Protein AF-A0A6N6S9I0-F1 (afdb_monomer_lite)

Sequence (143 aa):
MNYDKKAWISILQRLELEDFPELFRESRFNSQHGFEDEFTPNWTDHEAYQIDLMLGEGLLAQSETKGDEPWLGEQPDPIVKQTFVRPSLAGHNFLIEQTLKAKLLRPLRKIGSGLAMTSGQILVSVVTALLTTLAAQWMGIGQ

Secondary structure (DSSP, 8-state):
----HHHHHHHHHHHHH-SSPEEEEEEEEETTTTEEEEE-TTS-HHHHHHHHHHHHTTSEEEEE--SS---SSSPPPPSSEEEEEEE-HHHHHHHHHHHHHHHHHHHHHHHHHHTTSSSTTHHHHHHHHHHHHHHHHHTT---

Radius of gyration: 31.12 Å; chains: 1; bounding box: 60×32×105 Å

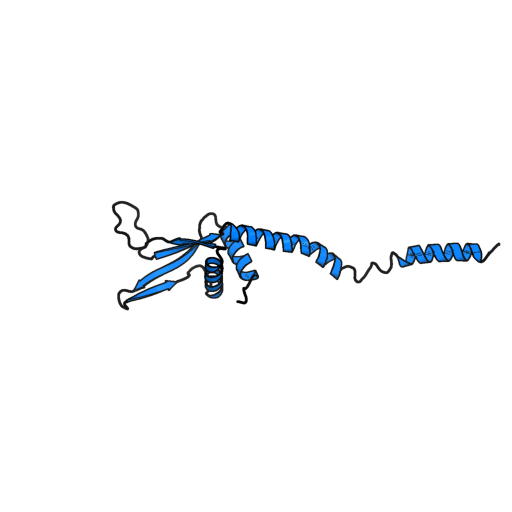Foldseek 3Di:
DDAPVVLLLVVQVVQVVDPDFAWAKKWAQDPVVRDIDIDGPVDDPVSSVNVVVCVVVVQKDKDKDPADDPDPDDDDDHNIIIITIHGDPNVVVSNVVVVVCCVVVVVVVVCVPPPPPDPVPPVVVVVVVVVVVVVCVVVDPPD

pLDDT: mean 73.91, std 19.15, range [39.06, 96.31]

Structure (mmCIF, N/CA/C/O backbone):
data_AF-A0A6N6S9I0-F1
#
_entry.id   AF-A0A6N6S9I0-F1
#
loop_
_atom_site.group_PDB
_atom_site.id
_atom_site.type_symbol
_atom_site.label_atom_id
_atom_site.label_alt_id
_atom_site.label_comp_id
_atom_site.label_asym_id
_atom_site.label_entity_id
_atom_site.label_seq_id
_atom_site.pdbx_PDB_ins_code
_atom_site.Cartn_x
_atom_site.Cartn_y
_atom_site.Cartn_z
_atom_site.occupancy
_atom_site.B_iso_or_equiv
_atom_site.auth_seq_id
_atom_site.auth_comp_id
_atom_site.auth_asym_id
_atom_site.auth_atom_id
_atom_site.pdbx_PDB_model_num
ATOM 1 N N . MET A 1 1 ? -6.157 -16.861 5.150 1.00 55.72 1 MET A N 1
ATOM 2 C CA . MET A 1 1 ? -4.906 -16.094 5.327 1.00 55.72 1 MET A CA 1
ATOM 3 C C . MET A 1 1 ? -4.919 -15.419 6.687 1.00 55.72 1 MET A C 1
ATOM 5 O O . MET A 1 1 ? -5.979 -14.966 7.101 1.00 55.72 1 MET A O 1
ATOM 9 N N . ASN A 1 2 ? -3.794 -15.407 7.407 1.00 66.69 2 ASN A N 1
ATOM 10 C CA . ASN A 1 2 ? -3.676 -14.665 8.663 1.00 66.69 2 ASN A CA 1
ATOM 11 C C . ASN A 1 2 ? -3.071 -13.295 8.338 1.00 66.69 2 ASN A C 1
ATOM 13 O O . ASN A 1 2 ? -1.881 -13.202 8.053 1.00 66.69 2 ASN A O 1
ATOM 17 N N . TYR A 1 3 ? -3.916 -12.270 8.275 1.00 78.31 3 TYR A N 1
ATOM 18 C CA . TYR A 1 3 ? -3.508 -10.914 7.918 1.00 78.31 3 TYR A CA 1
ATOM 19 C C . TYR A 1 3 ? -2.958 -10.193 9.148 1.00 78.31 3 TYR A C 1
ATOM 21 O O . TYR A 1 3 ? -3.630 -10.151 10.188 1.00 78.31 3 TYR A O 1
ATOM 29 N N . ASP A 1 4 ? -1.778 -9.580 9.034 1.00 89.94 4 ASP A N 1
ATOM 30 C CA . ASP A 1 4 ? -1.278 -8.712 10.097 1.00 89.94 4 ASP A CA 1
ATOM 31 C C . ASP A 1 4 ? -1.961 -7.344 10.012 1.00 89.94 4 ASP A C 1
ATOM 33 O O . ASP A 1 4 ? -1.488 -6.390 9.395 1.00 89.94 4 ASP A O 1
ATOM 37 N N . LYS A 1 5 ? -3.110 -7.247 10.684 1.00 89.50 5 LYS A N 1
ATOM 38 C CA . LYS A 1 5 ? -3.898 -6.012 10.742 1.00 89.50 5 LYS A CA 1
ATOM 39 C C . LYS A 1 5 ? -3.113 -4.833 11.314 1.00 89.50 5 LYS A C 1
ATOM 41 O O . LYS A 1 5 ? -3.444 -3.697 10.990 1.00 89.50 5 LYS A O 1
ATOM 46 N N . LYS A 1 6 ? -2.121 -5.063 12.184 1.00 91.25 6 LYS A N 1
ATOM 47 C CA . LYS A 1 6 ? -1.316 -3.963 12.733 1.00 91.25 6 LYS A CA 1
ATOM 48 C C . LYS A 1 6 ? -0.392 -3.403 11.662 1.00 91.25 6 LYS A C 1
ATOM 50 O O . LYS A 1 6 ? -0.322 -2.184 11.533 1.00 91.25 6 LYS A O 1
ATOM 55 N N . ALA A 1 7 ? 0.245 -4.279 10.886 1.00 93.44 7 ALA A N 1
ATOM 56 C CA . ALA A 1 7 ? 1.066 -3.874 9.753 1.00 93.44 7 ALA A CA 1
ATOM 57 C C . ALA A 1 7 ? 0.236 -3.087 8.727 1.00 93.44 7 ALA A C 1
ATOM 59 O O . ALA A 1 7 ? 0.635 -1.996 8.336 1.00 93.44 7 ALA A O 1
ATOM 60 N N . TRP A 1 8 ? -0.970 -3.557 8.390 1.00 94.31 8 TRP A N 1
ATOM 61 C CA . TRP A 1 8 ? -1.853 -2.861 7.441 1.00 94.31 8 TRP A CA 1
ATOM 62 C C . TRP A 1 8 ? -2.235 -1.457 7.903 1.00 94.31 8 TRP A C 1
ATOM 64 O O . TRP A 1 8 ? -2.191 -0.512 7.122 1.00 94.31 8 TRP A O 1
ATOM 74 N N . ILE A 1 9 ? -2.589 -1.304 9.182 1.00 93.31 9 ILE A N 1
ATOM 75 C CA . ILE A 1 9 ? -2.892 0.013 9.755 1.00 93.31 9 ILE A CA 1
ATOM 76 C C . ILE A 1 9 ? -1.655 0.914 9.686 1.00 93.31 9 ILE A C 1
ATOM 78 O O . ILE A 1 9 ? -1.782 2.065 9.288 1.00 93.31 9 ILE A O 1
ATOM 82 N N . SER A 1 10 ? -0.476 0.398 10.045 1.00 93.62 10 SER A N 1
ATOM 83 C CA . SER A 1 10 ? 0.775 1.165 10.018 1.00 93.62 10 SER A CA 1
ATOM 84 C C . SER A 1 10 ? 1.132 1.643 8.608 1.00 93.62 10 SER A C 1
ATOM 86 O O . SER A 1 10 ? 1.496 2.801 8.432 1.00 93.62 10 SER A O 1
ATOM 88 N N . ILE A 1 11 ? 0.987 0.774 7.604 1.00 94.50 11 ILE A N 1
ATOM 89 C CA . ILE A 1 11 ? 1.249 1.092 6.194 1.00 94.50 11 ILE A CA 1
ATOM 90 C C . ILE A 1 11 ? 0.253 2.141 5.689 1.00 94.50 11 ILE A C 1
ATOM 92 O O . ILE A 1 11 ? 0.668 3.142 5.117 1.00 94.50 11 ILE A O 1
ATOM 96 N N . LEU A 1 12 ? -1.050 1.970 5.945 1.00 93.88 12 LEU A N 1
ATOM 97 C CA . LEU A 1 12 ? -2.062 2.957 5.540 1.00 93.88 12 LEU A CA 1
ATOM 98 C C . LEU A 1 12 ? -1.841 4.316 6.205 1.00 93.88 12 LEU A C 1
ATOM 100 O O . LEU A 1 12 ? -2.011 5.338 5.556 1.00 93.88 12 LEU A O 1
ATOM 104 N N . GLN A 1 13 ? -1.444 4.335 7.480 1.00 91.81 13 GLN A N 1
ATOM 105 C CA . GLN A 1 13 ? -1.121 5.577 8.184 1.00 91.81 13 GLN A CA 1
ATOM 106 C C . GLN A 1 13 ? 0.102 6.264 7.592 1.00 91.81 13 GLN A C 1
ATOM 108 O O . GLN A 1 13 ? 0.072 7.475 7.424 1.00 91.81 13 GLN A O 1
ATOM 113 N N . ARG A 1 14 ? 1.157 5.507 7.264 1.00 92.62 14 ARG A N 1
ATOM 114 C CA . ARG A 1 14 ? 2.335 6.043 6.572 1.00 92.62 14 ARG A CA 1
ATOM 115 C C . ARG A 1 14 ? 1.933 6.671 5.239 1.00 92.62 14 ARG A C 1
ATOM 117 O O . ARG A 1 14 ? 2.240 7.830 5.010 1.00 92.62 14 ARG A O 1
ATOM 124 N N . LEU A 1 15 ? 1.168 5.947 4.425 1.00 91.56 15 LEU A N 1
ATOM 125 C CA . LEU A 1 15 ? 0.724 6.422 3.115 1.00 91.56 15 LEU A CA 1
ATOM 126 C C . LEU A 1 15 ? -0.257 7.608 3.178 1.00 91.56 15 LEU A C 1
ATOM 128 O O . LEU A 1 15 ? -0.361 8.343 2.206 1.00 91.56 15 LEU A O 1
ATOM 132 N N . GLU A 1 16 ? -0.993 7.803 4.280 1.00 88.31 16 GLU A N 1
ATOM 133 C CA . GLU A 1 16 ? -1.840 8.994 4.481 1.00 88.31 16 GLU A CA 1
ATOM 134 C C . GLU A 1 16 ? -1.053 10.250 4.878 1.00 88.31 16 GLU A C 1
ATOM 136 O O . GLU A 1 16 ? -1.583 11.353 4.756 1.00 88.31 16 GLU A O 1
ATOM 141 N N . LEU A 1 17 ? 0.172 10.101 5.393 1.00 87.88 17 LEU A N 1
ATOM 142 C CA . LEU A 1 17 ? 1.024 11.238 5.754 1.00 87.88 17 LEU A CA 1
ATOM 143 C C . LEU A 1 17 ? 1.727 11.849 4.539 1.00 87.88 17 LEU A C 1
ATOM 145 O O . LEU A 1 17 ? 2.176 12.990 4.621 1.00 87.88 17 LEU A O 1
ATOM 149 N N . GLU A 1 18 ? 1.821 11.099 3.445 1.00 83.94 18 GLU A N 1
ATOM 150 C CA . GLU A 1 18 ? 2.462 11.529 2.210 1.00 83.94 18 GLU A CA 1
ATOM 151 C C . GLU A 1 18 ? 1.452 12.219 1.282 1.00 83.94 18 GLU A C 1
ATOM 153 O O . GLU A 1 18 ? 0.371 11.699 1.004 1.00 83.94 18 GLU A O 1
ATOM 158 N N . ASP A 1 19 ? 1.825 13.385 0.748 1.00 75.06 19 ASP A N 1
ATOM 159 C CA . ASP A 1 19 ? 0.998 14.130 -0.216 1.00 75.06 19 ASP A CA 1
ATOM 160 C C . ASP A 1 19 ? 0.962 13.458 -1.606 1.00 75.06 19 ASP A C 1
ATOM 162 O O . ASP A 1 19 ? 0.097 13.758 -2.437 1.00 75.06 19 ASP A O 1
ATOM 166 N N . PHE A 1 20 ? 1.900 12.542 -1.871 1.00 78.62 20 PHE A N 1
ATOM 167 C CA . PHE A 1 20 ? 2.099 11.886 -3.163 1.00 78.62 20 PHE A CA 1
ATOM 168 C C . PHE A 1 20 ? 2.145 10.355 -3.026 1.00 78.62 20 PHE A C 1
ATOM 170 O O . PHE A 1 20 ? 2.518 9.845 -1.971 1.00 78.62 20 PHE A O 1
ATOM 177 N N . PRO A 1 21 ? 1.793 9.5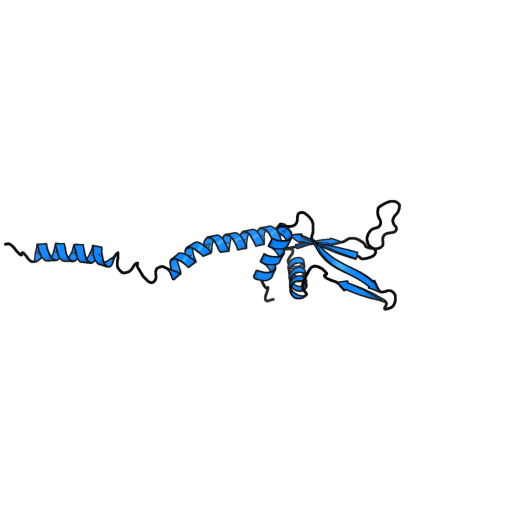98 -4.089 1.00 85.44 21 PRO A N 1
ATOM 178 C CA . PRO A 1 21 ? 1.932 8.143 -4.103 1.00 85.44 21 PRO A CA 1
ATOM 179 C C . PRO A 1 21 ? 3.365 7.706 -3.781 1.00 85.44 21 PRO A C 1
ATOM 181 O O . PRO A 1 21 ? 4.322 8.238 -4.344 1.00 85.44 21 PRO A O 1
ATOM 184 N N . GLU A 1 22 ? 3.512 6.713 -2.908 1.00 91.00 22 GLU A N 1
ATOM 185 C CA . GLU A 1 22 ? 4.823 6.264 -2.449 1.00 91.00 22 GLU A CA 1
ATOM 186 C C . GLU A 1 22 ? 5.374 5.170 -3.366 1.00 91.00 22 GLU A C 1
ATOM 188 O O . GLU A 1 22 ? 4.646 4.272 -3.795 1.00 91.00 22 GLU A O 1
ATOM 193 N N . LEU A 1 23 ? 6.675 5.230 -3.660 1.00 90.19 23 LEU A N 1
ATOM 194 C CA . LEU A 1 23 ? 7.358 4.205 -4.442 1.00 90.19 23 LEU A CA 1
ATOM 195 C C . LEU A 1 23 ? 7.311 2.863 -3.701 1.00 90.19 23 LEU A C 1
ATOM 197 O O . LEU A 1 23 ? 7.822 2.729 -2.588 1.00 90.19 23 LEU A O 1
ATOM 201 N N . PHE A 1 24 ? 6.712 1.866 -4.343 1.00 92.25 24 PHE A N 1
ATOM 202 C CA . PHE A 1 24 ? 6.604 0.502 -3.847 1.00 92.25 24 PHE A CA 1
ATOM 203 C C . PHE A 1 24 ? 7.660 -0.406 -4.465 1.00 92.25 24 PHE A C 1
ATOM 205 O O . PHE A 1 24 ? 8.416 -1.035 -3.728 1.00 92.25 24 PHE A O 1
ATOM 212 N N . ARG A 1 25 ? 7.718 -0.462 -5.800 1.00 91.44 25 ARG A N 1
ATOM 213 C CA . ARG A 1 25 ? 8.559 -1.416 -6.525 1.00 91.44 25 ARG A CA 1
ATOM 214 C C . ARG A 1 25 ? 9.314 -0.749 -7.660 1.00 91.44 25 ARG A C 1
ATOM 216 O O . ARG A 1 25 ? 8.743 0.055 -8.388 1.00 91.44 25 ARG A O 1
ATOM 223 N N . GLU A 1 26 ? 10.563 -1.139 -7.841 1.00 90.00 26 GLU A N 1
ATOM 224 C CA . GLU A 1 26 ? 11.345 -0.848 -9.037 1.00 90.00 26 GLU A CA 1
ATOM 225 C C . GLU A 1 26 ? 11.658 -2.161 -9.746 1.00 90.00 26 GLU A C 1
ATOM 227 O O . GLU A 1 26 ? 12.149 -3.092 -9.111 1.00 90.00 26 GLU A O 1
ATOM 232 N N . SER A 1 27 ? 11.377 -2.237 -11.046 1.00 86.44 27 SER A N 1
ATOM 233 C CA . SER A 1 27 ? 11.813 -3.336 -11.903 1.00 86.44 27 SER A CA 1
ATOM 234 C C . SER A 1 27 ? 12.860 -2.836 -12.893 1.00 86.44 27 SER A C 1
ATOM 236 O O . SER A 1 27 ? 12.682 -1.814 -13.570 1.00 86.44 27 SER A O 1
ATOM 238 N N . ARG A 1 28 ? 13.976 -3.564 -12.966 1.00 82.50 28 ARG A N 1
ATOM 239 C CA . ARG A 1 28 ? 15.046 -3.345 -13.935 1.00 82.50 28 ARG A CA 1
ATOM 240 C C . ARG A 1 28 ? 15.231 -4.593 -14.779 1.00 82.50 28 ARG A C 1
ATOM 242 O O . ARG A 1 28 ? 15.567 -5.652 -14.260 1.00 82.50 28 ARG A O 1
ATOM 249 N N . PHE A 1 29 ? 15.140 -4.443 -16.095 1.00 78.44 29 PHE A N 1
ATOM 250 C CA . PHE A 1 29 ? 15.501 -5.529 -16.994 1.00 78.44 29 PHE A CA 1
ATOM 251 C C . PHE A 1 29 ? 17.020 -5.758 -16.999 1.00 78.44 29 PHE A C 1
ATOM 253 O O . PHE A 1 29 ? 17.800 -4.865 -17.344 1.00 78.44 29 PHE A O 1
ATOM 260 N N . ASN A 1 30 ? 17.446 -6.968 -16.637 1.00 75.56 30 ASN A N 1
ATOM 261 C CA . ASN A 1 30 ? 18.839 -7.385 -16.677 1.00 75.56 30 ASN A CA 1
ATOM 262 C C . ASN A 1 30 ? 19.128 -8.117 -17.993 1.00 75.56 30 ASN A C 1
ATOM 264 O O . ASN A 1 30 ? 18.907 -9.322 -18.139 1.00 75.56 30 ASN A O 1
ATOM 268 N N . SER A 1 31 ? 19.654 -7.379 -18.970 1.00 69.44 31 SER A N 1
ATOM 269 C CA . SER A 1 31 ? 19.906 -7.892 -20.321 1.00 69.44 31 SER A CA 1
ATOM 270 C C . SER A 1 31 ? 20.957 -9.003 -20.388 1.00 69.44 31 SER A C 1
ATOM 272 O O . SER A 1 31 ? 20.928 -9.800 -21.324 1.00 69.44 31 SER A O 1
ATOM 274 N N . GLN A 1 32 ? 21.863 -9.096 -19.407 1.00 74.31 32 GLN A N 1
ATOM 275 C CA . GLN A 1 32 ? 22.884 -10.150 -19.375 1.00 74.31 32 GLN A CA 1
ATOM 276 C C . GLN A 1 32 ? 22.302 -11.517 -19.014 1.00 74.31 32 GLN A C 1
ATOM 278 O O . GLN A 1 32 ? 22.842 -12.541 -19.435 1.00 74.31 32 GLN A O 1
ATOM 283 N N . HIS A 1 33 ? 21.209 -11.541 -18.250 1.00 69.81 33 HIS A N 1
ATOM 284 C CA . HIS A 1 33 ? 20.623 -12.777 -17.740 1.00 69.81 33 HIS A CA 1
ATOM 285 C C . HIS A 1 33 ? 19.184 -13.035 -18.207 1.00 69.81 33 HIS A C 1
ATOM 287 O O . HIS A 1 33 ? 18.671 -14.132 -17.997 1.00 69.81 33 HIS A O 1
ATOM 293 N N . GLY A 1 34 ? 18.551 -12.070 -18.881 1.00 75.50 34 GLY A N 1
ATOM 294 C CA . GLY A 1 34 ? 17.232 -12.231 -19.494 1.00 75.50 34 GLY A CA 1
ATOM 295 C C . GLY A 1 34 ? 16.071 -12.279 -18.497 1.00 75.50 34 GLY A C 1
ATOM 296 O O . GLY A 1 34 ? 15.029 -12.840 -18.825 1.00 75.50 34 GLY A O 1
ATOM 297 N N . PHE A 1 35 ? 16.243 -11.719 -17.297 1.00 79.50 35 PHE A N 1
ATOM 298 C CA . PHE A 1 35 ? 15.195 -11.603 -16.281 1.00 79.50 35 PHE A CA 1
ATOM 299 C C . PHE A 1 35 ? 15.109 -10.175 -15.725 1.00 79.50 35 PHE A C 1
ATOM 301 O O . PHE A 1 35 ? 16.021 -9.369 -15.918 1.00 79.50 35 PHE A O 1
ATOM 308 N N . GLU A 1 36 ? 13.997 -9.857 -15.064 1.00 80.44 36 GLU A N 1
ATOM 309 C CA . GLU A 1 36 ? 13.804 -8.586 -14.362 1.00 80.44 36 GLU A CA 1
ATOM 310 C C . GLU A 1 36 ? 14.227 -8.714 -12.898 1.00 80.44 36 GLU A C 1
ATOM 312 O O . GLU A 1 36 ? 13.801 -9.629 -12.193 1.00 80.44 36 GLU A O 1
ATOM 317 N N . ASP A 1 37 ? 15.079 -7.793 -12.457 1.00 83.50 37 ASP A N 1
ATOM 318 C CA . ASP A 1 37 ? 15.403 -7.593 -11.053 1.00 83.50 37 ASP A CA 1
ATOM 319 C C . ASP A 1 37 ? 14.329 -6.688 -10.426 1.00 83.50 37 ASP A C 1
ATOM 321 O O . ASP A 1 37 ? 14.153 -5.548 -10.866 1.00 83.50 37 ASP A O 1
ATOM 325 N N . GLU A 1 38 ? 13.626 -7.178 -9.401 1.00 87.38 38 GLU A N 1
ATOM 326 C CA . GLU A 1 38 ? 12.616 -6.415 -8.657 1.00 87.38 38 GLU A CA 1
ATOM 327 C C . GLU A 1 38 ? 13.124 -6.013 -7.267 1.00 87.38 38 GLU A C 1
ATOM 329 O O . GLU A 1 38 ? 13.668 -6.830 -6.522 1.00 87.38 38 GLU A O 1
ATOM 334 N N . PHE A 1 39 ? 12.897 -4.753 -6.893 1.00 88.38 39 PHE A N 1
ATOM 335 C CA . PHE A 1 39 ? 13.318 -4.192 -5.610 1.00 88.38 39 PHE A CA 1
ATOM 336 C C . PHE A 1 39 ? 12.194 -3.395 -4.953 1.00 88.38 39 PHE A C 1
ATOM 338 O O . PHE A 1 39 ? 11.433 -2.711 -5.635 1.00 88.38 39 PHE A O 1
ATOM 345 N N . THR A 1 40 ? 12.141 -3.408 -3.619 1.00 91.38 40 THR A N 1
ATOM 346 C CA . THR A 1 40 ? 11.224 -2.583 -2.816 1.00 91.38 40 THR A CA 1
ATOM 347 C C . THR A 1 40 ? 12.019 -1.638 -1.908 1.00 91.38 40 THR A C 1
ATOM 349 O O . THR A 1 40 ? 12.164 -1.898 -0.716 1.00 91.38 40 THR A O 1
ATOM 352 N N . PRO A 1 41 ? 12.597 -0.548 -2.444 1.00 86.31 41 PRO A N 1
ATOM 353 C CA . PRO A 1 41 ? 13.665 0.198 -1.767 1.00 86.31 41 PRO A CA 1
ATOM 354 C C . PRO A 1 41 ? 13.238 0.861 -0.449 1.00 86.31 41 PRO A C 1
ATOM 356 O O . PRO A 1 41 ? 14.058 1.023 0.452 1.00 86.31 41 PRO A O 1
ATOM 359 N N . ASN A 1 42 ? 11.959 1.222 -0.321 1.00 91.19 42 ASN A N 1
ATOM 360 C CA . ASN A 1 42 ? 11.433 1.973 0.825 1.00 91.19 42 ASN A CA 1
ATOM 361 C C . ASN A 1 42 ? 10.691 1.098 1.846 1.00 91.19 42 ASN A C 1
ATOM 363 O O . ASN A 1 42 ? 10.132 1.621 2.819 1.00 91.19 42 ASN A O 1
ATOM 367 N N . TRP A 1 43 ? 10.666 -0.216 1.619 1.00 93.25 43 TRP A N 1
ATOM 368 C CA . TRP A 1 43 ? 9.835 -1.159 2.355 1.00 93.25 43 TRP A CA 1
ATOM 369 C C . TRP A 1 43 ? 10.651 -2.373 2.763 1.00 93.25 43 TRP A C 1
ATOM 371 O O . TRP A 1 43 ? 11.435 -2.911 1.986 1.00 93.25 43 TRP A O 1
ATOM 381 N N . THR A 1 44 ? 10.442 -2.831 3.990 1.00 94.44 44 THR A N 1
ATOM 382 C CA . THR A 1 44 ? 10.971 -4.128 4.415 1.00 94.44 44 THR A CA 1
ATOM 383 C C . THR A 1 44 ? 10.269 -5.262 3.665 1.00 94.44 44 THR A C 1
ATOM 385 O O . THR A 1 44 ? 9.109 -5.117 3.285 1.00 94.44 44 THR A O 1
ATOM 388 N N . ASP A 1 45 ? 10.910 -6.427 3.532 1.00 92.44 45 ASP A N 1
ATOM 389 C CA . ASP A 1 45 ? 10.302 -7.610 2.892 1.00 92.44 45 ASP A CA 1
ATOM 390 C C . ASP A 1 45 ? 8.932 -7.962 3.493 1.00 92.44 45 ASP A C 1
ATOM 392 O O . ASP A 1 45 ? 8.001 -8.372 2.799 1.00 92.44 45 ASP A O 1
ATOM 396 N N . HIS A 1 46 ? 8.793 -7.774 4.810 1.00 93.56 46 HIS A N 1
ATOM 397 C CA . HIS A 1 46 ? 7.530 -7.997 5.497 1.00 93.56 46 HIS A CA 1
ATOM 398 C C . HIS A 1 46 ? 6.458 -6.987 5.077 1.00 93.56 46 HIS A C 1
ATOM 400 O O . HIS A 1 46 ? 5.331 -7.387 4.797 1.00 93.56 46 HIS A O 1
ATOM 406 N N . GLU A 1 47 ? 6.786 -5.695 5.030 1.00 94.62 47 GLU A N 1
ATOM 407 C CA . GLU A 1 47 ? 5.850 -4.660 4.581 1.00 94.62 47 GLU A CA 1
ATOM 408 C C . GLU A 1 47 ? 5.494 -4.832 3.109 1.00 94.62 47 GLU A C 1
ATOM 410 O O . GLU A 1 47 ? 4.319 -4.738 2.770 1.00 94.62 47 GLU A O 1
ATOM 415 N N . ALA A 1 48 ? 6.471 -5.156 2.261 1.00 94.25 48 ALA A N 1
ATOM 416 C CA . ALA A 1 48 ? 6.254 -5.421 0.848 1.00 94.25 48 ALA A CA 1
ATOM 417 C C . ALA A 1 48 ? 5.252 -6.563 0.641 1.00 94.25 48 ALA A C 1
ATOM 419 O O . ALA A 1 48 ? 4.267 -6.404 -0.078 1.00 94.25 48 ALA A O 1
ATOM 420 N N . TYR A 1 49 ? 5.429 -7.667 1.373 1.00 93.88 49 TYR A N 1
ATOM 421 C CA . TYR A 1 49 ? 4.467 -8.764 1.374 1.00 93.88 49 TYR A CA 1
ATOM 422 C C . TYR A 1 49 ? 3.069 -8.311 1.827 1.00 93.88 49 TYR A C 1
ATOM 424 O O . TYR A 1 49 ? 2.072 -8.699 1.223 1.00 93.88 49 TYR A O 1
ATOM 432 N N . GLN A 1 50 ? 2.956 -7.479 2.870 1.00 95.56 50 GLN A N 1
ATOM 433 C CA . GLN A 1 50 ? 1.648 -6.966 3.301 1.00 95.56 50 GLN A CA 1
ATOM 434 C C . GLN A 1 50 ? 1.012 -6.032 2.263 1.00 95.56 50 GLN A C 1
ATOM 436 O O . GLN A 1 50 ? -0.200 -6.101 2.071 1.00 95.56 50 GLN A O 1
ATOM 441 N N . ILE A 1 51 ? 1.804 -5.198 1.586 1.00 94.88 51 ILE A N 1
ATOM 442 C CA . ILE A 1 51 ? 1.342 -4.318 0.506 1.00 94.88 51 ILE A CA 1
ATOM 443 C C . ILE A 1 51 ? 0.764 -5.146 -0.642 1.00 94.88 51 ILE A C 1
ATOM 445 O O . ILE A 1 51 ? -0.337 -4.837 -1.094 1.00 94.88 51 ILE A O 1
ATOM 449 N N . ASP A 1 52 ? 1.425 -6.233 -1.047 1.00 95.00 52 ASP A N 1
ATOM 450 C CA . ASP A 1 52 ? 0.903 -7.141 -2.079 1.00 95.00 52 ASP A CA 1
ATOM 451 C C . ASP A 1 52 ? -0.461 -7.729 -1.685 1.00 95.00 52 ASP A C 1
ATOM 453 O O . ASP A 1 52 ? -1.391 -7.771 -2.497 1.00 95.00 52 ASP A O 1
ATOM 457 N N . LEU A 1 53 ? -0.631 -8.125 -0.417 1.00 95.31 53 LEU A N 1
ATOM 458 C CA . LEU A 1 53 ? -1.935 -8.581 0.075 1.00 95.31 53 LEU A CA 1
ATOM 459 C C . LEU A 1 53 ? -2.983 -7.467 0.029 1.00 95.31 53 LEU A C 1
ATOM 461 O O . LEU A 1 53 ? -4.116 -7.700 -0.382 1.00 95.31 53 LEU A O 1
ATOM 465 N N . MET A 1 54 ? -2.620 -6.253 0.438 1.00 95.56 54 MET A N 1
ATOM 466 C CA . MET A 1 54 ? -3.532 -5.110 0.451 1.00 95.56 54 MET A CA 1
ATOM 467 C C . MET A 1 54 ? -3.935 -4.657 -0.958 1.00 95.56 54 MET A C 1
ATOM 469 O O . MET A 1 54 ? -5.067 -4.204 -1.140 1.00 95.56 54 MET A O 1
ATOM 473 N N . LEU A 1 55 ? -3.047 -4.794 -1.947 1.00 95.19 55 LEU A N 1
ATOM 474 C CA . LEU A 1 55 ? -3.358 -4.599 -3.364 1.00 95.19 55 LEU A CA 1
ATOM 475 C C . LEU A 1 55 ? -4.366 -5.648 -3.848 1.00 95.19 55 LEU A C 1
ATOM 477 O O . LEU A 1 55 ? -5.376 -5.287 -4.450 1.00 95.19 55 LEU A O 1
ATOM 481 N N . GLY A 1 5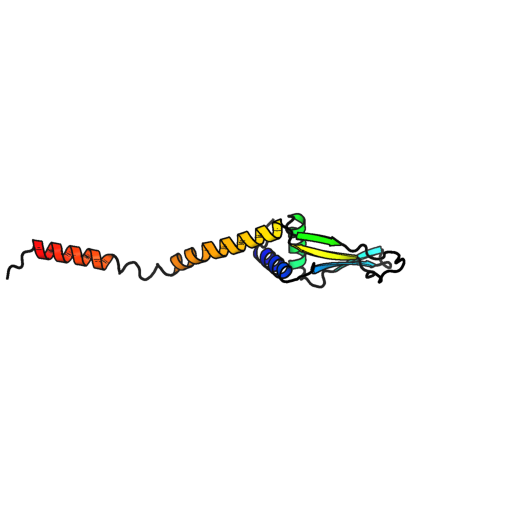6 ? -4.152 -6.925 -3.511 1.00 94.50 56 GLY A N 1
ATOM 482 C CA . GLY A 1 56 ? -5.087 -8.009 -3.839 1.00 94.50 56 GLY A CA 1
ATOM 483 C C . GLY A 1 56 ? -6.481 -7.834 -3.222 1.00 94.50 56 GLY A C 1
ATOM 484 O O . GLY A 1 56 ? -7.483 -8.200 -3.832 1.00 94.50 56 GLY A O 1
ATOM 485 N N . GLU A 1 57 ? -6.556 -7.223 -2.041 1.00 93.88 57 GLU A N 1
ATOM 486 C CA . GLU A 1 57 ? -7.808 -6.929 -1.327 1.00 93.88 57 GLU A CA 1
ATOM 487 C C . GLU A 1 57 ? -8.418 -5.564 -1.716 1.00 93.88 57 GLU A C 1
ATOM 489 O O . GLU A 1 57 ? -9.451 -5.160 -1.181 1.00 93.88 57 GLU A O 1
ATOM 494 N N . GLY A 1 58 ? -7.787 -4.822 -2.635 1.00 95.50 58 GLY A N 1
ATOM 495 C CA . GLY A 1 58 ? -8.273 -3.527 -3.120 1.00 95.50 58 GLY A CA 1
ATOM 496 C C . GLY A 1 58 ? -8.193 -2.384 -2.100 1.00 95.50 58 GLY A C 1
ATOM 497 O O . GLY A 1 58 ? -8.831 -1.345 -2.286 1.00 95.50 58 GLY A O 1
ATOM 498 N N . LEU A 1 59 ? -7.422 -2.539 -1.019 1.00 94.50 59 LEU A N 1
ATOM 499 C CA . LEU A 1 59 ? -7.187 -1.493 -0.012 1.00 94.50 59 LEU A CA 1
ATOM 500 C C . LEU A 1 59 ? -6.178 -0.442 -0.484 1.00 94.50 59 LEU A C 1
ATOM 502 O O . LEU A 1 59 ? -6.196 0.693 -0.005 1.00 94.50 59 LEU A O 1
ATOM 506 N N . LEU A 1 60 ? -5.321 -0.807 -1.432 1.00 96.31 60 LEU A N 1
ATOM 507 C CA . LEU A 1 60 ? -4.378 0.091 -2.086 1.00 96.31 60 LEU A CA 1
ATOM 508 C C . LEU A 1 60 ? -4.720 0.212 -3.570 1.00 96.31 60 LEU A C 1
ATOM 510 O O . LEU A 1 60 ? -5.253 -0.713 -4.179 1.00 96.31 60 LEU A O 1
ATOM 514 N N . ALA A 1 61 ? -4.413 1.369 -4.143 1.00 94.19 61 ALA A N 1
ATOM 515 C CA . ALA A 1 61 ? -4.391 1.582 -5.580 1.00 94.19 61 ALA A CA 1
ATOM 516 C C . ALA A 1 61 ? -2.935 1.692 -6.035 1.00 94.19 61 ALA A C 1
ATOM 518 O 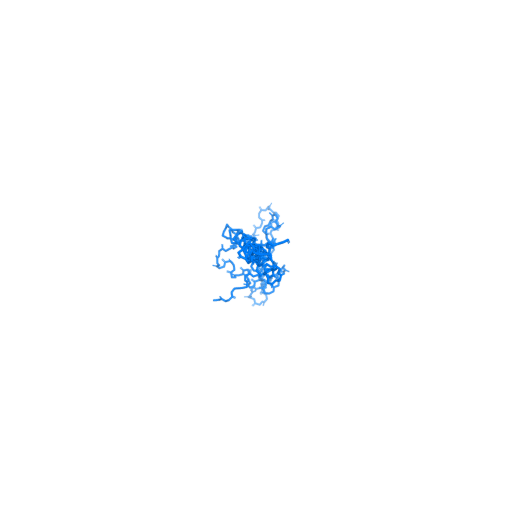O . ALA A 1 61 ? -2.148 2.391 -5.392 1.00 94.19 61 ALA A O 1
ATOM 519 N N . GLN A 1 62 ? -2.601 1.037 -7.147 1.00 93.94 62 GLN A N 1
ATOM 520 C CA . GLN A 1 62 ? -1.281 1.125 -7.766 1.00 93.94 62 GLN A CA 1
ATOM 521 C C . GLN A 1 62 ? -1.304 2.007 -9.015 1.00 93.94 62 GLN A C 1
ATOM 523 O O . GLN A 1 62 ? -2.308 2.075 -9.729 1.00 93.94 62 GLN A O 1
ATOM 528 N N . SER A 1 63 ? -0.180 2.654 -9.289 1.00 90.81 63 SER A N 1
ATOM 529 C CA . SER A 1 63 ? 0.113 3.322 -10.556 1.00 90.81 63 SER A CA 1
ATOM 530 C C . SER A 1 63 ? 1.531 2.980 -10.978 1.00 90.81 63 SER A C 1
ATOM 532 O O . SER A 1 63 ? 2.429 2.963 -10.142 1.00 90.81 63 SER A O 1
ATOM 534 N N . GLU A 1 64 ? 1.742 2.728 -12.262 1.00 88.88 64 GLU A N 1
ATOM 535 C CA . GLU A 1 64 ? 3.029 2.283 -12.792 1.00 88.88 64 GLU A CA 1
ATOM 536 C C . GLU A 1 64 ? 3.532 3.277 -13.837 1.00 88.88 64 GLU A C 1
ATOM 538 O O . GLU A 1 64 ? 2.756 3.732 -14.683 1.00 88.88 64 GLU A O 1
ATOM 543 N N . THR A 1 65 ? 4.825 3.594 -13.801 1.00 84.81 65 THR A N 1
ATOM 544 C CA . THR A 1 65 ? 5.512 4.174 -14.959 1.00 84.81 65 THR A CA 1
ATOM 545 C C . THR A 1 65 ? 5.777 3.063 -15.967 1.00 84.81 65 THR A C 1
ATOM 547 O O . THR A 1 65 ? 5.828 1.882 -15.616 1.00 84.81 65 THR A O 1
ATOM 550 N N . LYS A 1 66 ? 5.909 3.410 -17.245 1.00 69.88 66 LYS A N 1
ATOM 551 C CA . LYS A 1 66 ? 6.105 2.411 -18.304 1.00 69.88 66 LYS A CA 1
ATOM 552 C C . LYS A 1 66 ? 7.568 1.995 -18.488 1.00 69.88 66 LYS A C 1
ATOM 554 O O . LYS A 1 66 ? 7.825 1.056 -19.235 1.00 69.88 66 LYS A O 1
ATOM 559 N N . GLY A 1 67 ? 8.496 2.618 -17.756 1.00 70.12 67 GLY A N 1
ATOM 560 C CA . GLY A 1 67 ? 9.932 2.422 -17.957 1.00 70.12 67 GLY A CA 1
ATOM 561 C C . GLY A 1 67 ? 10.373 3.004 -19.300 1.00 70.12 67 GLY A C 1
ATOM 562 O O . GLY A 1 67 ? 9.741 3.939 -19.771 1.00 70.12 67 GLY A O 1
ATOM 563 N N . ASP A 1 68 ? 11.434 2.443 -19.886 1.00 62.41 68 ASP A N 1
ATOM 564 C CA . ASP A 1 68 ? 12.140 2.840 -21.123 1.00 62.41 68 ASP A CA 1
ATOM 565 C C . ASP A 1 68 ? 11.230 3.226 -22.323 1.00 62.41 68 ASP A C 1
ATOM 567 O O . ASP A 1 68 ? 11.084 2.484 -23.297 1.00 62.41 68 ASP A O 1
ATOM 571 N N . GLU A 1 69 ? 10.583 4.395 -22.264 1.00 56.00 69 GLU A N 1
ATOM 572 C CA . GLU A 1 69 ? 9.832 4.983 -23.372 1.00 56.00 69 GLU A CA 1
ATOM 573 C C . GLU A 1 69 ? 10.780 5.795 -24.278 1.00 56.00 69 GLU A C 1
ATOM 575 O O . GLU A 1 69 ? 11.650 6.530 -23.796 1.00 56.00 69 GLU A O 1
ATOM 580 N N . PRO A 1 70 ? 10.619 5.729 -25.615 1.00 54.19 70 PRO A N 1
ATOM 581 C CA . PRO A 1 70 ? 11.342 6.608 -26.525 1.00 54.19 70 PRO A CA 1
ATOM 582 C C . PRO A 1 70 ? 10.874 8.058 -26.320 1.00 54.19 70 PRO A C 1
ATOM 584 O O . PRO A 1 70 ? 9.831 8.475 -26.820 1.00 54.19 70 PRO A O 1
ATOM 587 N N . TRP A 1 71 ? 11.657 8.835 -25.575 1.00 54.19 71 TRP A N 1
ATOM 588 C CA . TRP A 1 71 ? 11.356 10.219 -25.212 1.00 54.19 71 TRP A CA 1
ATOM 589 C C . TRP A 1 71 ? 11.468 11.158 -26.426 1.00 54.19 71 TRP A C 1
ATOM 591 O O . TRP A 1 71 ? 12.545 11.596 -26.832 1.00 54.19 71 TRP A O 1
ATOM 601 N N . LEU A 1 72 ? 10.321 11.507 -27.015 1.00 47.41 72 LEU A N 1
ATOM 602 C CA . LEU A 1 72 ? 10.192 12.573 -28.013 1.00 47.41 72 LEU A CA 1
ATOM 603 C C . LEU A 1 72 ? 9.964 13.925 -27.312 1.00 47.41 72 LEU A C 1
ATOM 605 O O . LEU A 1 72 ? 8.889 14.508 -27.405 1.00 47.41 72 LEU A O 1
ATOM 609 N N . GLY A 1 73 ? 10.988 14.437 -26.622 1.00 53.38 73 GLY A N 1
ATOM 610 C CA . GLY A 1 73 ? 11.027 15.839 -26.173 1.00 53.38 73 GLY A CA 1
ATOM 611 C C . GLY A 1 73 ? 10.574 16.154 -24.739 1.00 53.38 73 GLY A C 1
ATOM 612 O O . GLY A 1 73 ? 10.511 17.336 -24.405 1.00 53.38 73 GLY A O 1
ATOM 613 N N . GLU A 1 74 ? 10.320 15.160 -23.884 1.00 56.50 74 GLU A N 1
ATOM 614 C CA . GLU A 1 74 ? 10.079 15.354 -22.439 1.00 56.50 74 GLU A CA 1
ATOM 615 C C . GLU A 1 74 ? 11.279 14.908 -21.581 1.00 56.50 74 GLU A C 1
ATOM 617 O O . GLU A 1 74 ? 12.230 14.311 -22.093 1.00 56.50 74 GLU A O 1
ATOM 622 N N . GLN A 1 75 ? 11.272 15.256 -20.284 1.00 57.00 75 GLN A N 1
ATOM 623 C CA . GLN A 1 75 ? 12.291 14.790 -19.335 1.00 57.00 75 GLN A CA 1
ATOM 624 C C . GLN A 1 75 ? 12.318 13.253 -19.343 1.00 57.00 75 GLN A C 1
ATOM 626 O O . GLN A 1 75 ? 11.252 12.646 -19.293 1.00 57.00 75 GLN A O 1
ATOM 631 N N . PRO A 1 76 ? 13.501 12.622 -19.430 1.00 54.12 76 PRO A N 1
ATOM 632 C CA . PRO A 1 76 ? 13.582 11.176 -19.548 1.00 54.12 76 PRO A CA 1
ATOM 633 C C . PRO A 1 76 ? 13.021 10.520 -18.287 1.00 54.12 76 PRO A C 1
ATOM 635 O O . PRO A 1 76 ? 13.507 10.784 -17.182 1.00 54.12 76 PRO A O 1
ATOM 638 N N . ASP A 1 77 ? 12.025 9.654 -18.467 1.00 55.41 77 ASP A N 1
ATOM 639 C CA . ASP A 1 77 ? 11.605 8.731 -17.423 1.00 55.41 77 ASP A CA 1
ATOM 640 C C . ASP A 1 77 ? 12.800 7.857 -17.001 1.00 55.41 77 ASP A C 1
ATOM 642 O O . ASP A 1 77 ? 13.701 7.574 -17.805 1.00 55.41 77 ASP A O 1
ATOM 646 N N . PRO A 1 78 ? 12.861 7.431 -15.729 1.00 58.06 78 PRO A N 1
ATOM 647 C CA . PRO A 1 78 ? 13.892 6.509 -15.296 1.00 58.06 78 PRO A CA 1
ATOM 648 C C . PRO A 1 78 ? 13.836 5.220 -16.128 1.00 58.06 78 PRO A C 1
ATOM 650 O O . PRO A 1 78 ? 12.772 4.675 -16.401 1.00 58.06 78 PRO A O 1
ATOM 653 N N . ILE A 1 79 ? 15.016 4.693 -16.476 1.00 65.38 79 ILE A N 1
ATOM 654 C CA . ILE A 1 79 ? 15.191 3.437 -17.240 1.00 65.38 79 ILE A CA 1
ATOM 655 C C . ILE A 1 79 ? 14.468 2.253 -16.559 1.00 65.38 79 ILE A C 1
ATOM 657 O O . ILE A 1 79 ? 14.163 1.242 -17.186 1.00 65.38 79 ILE A O 1
ATOM 661 N N . VAL A 1 80 ? 14.205 2.373 -15.257 1.00 75.75 80 VAL A N 1
ATOM 662 C CA . VAL A 1 80 ? 13.518 1.378 -14.437 1.00 75.75 80 VAL A CA 1
ATOM 663 C C . VAL A 1 80 ? 12.012 1.627 -14.392 1.00 75.75 80 VAL A C 1
ATOM 665 O O . VAL A 1 80 ? 11.552 2.751 -14.202 1.00 75.75 80 VAL A O 1
ATOM 668 N N . LYS A 1 81 ? 11.236 0.548 -14.507 1.00 84.31 81 LYS A N 1
ATOM 669 C CA . LYS A 1 81 ? 9.789 0.575 -14.301 1.00 84.31 81 LYS A CA 1
ATOM 670 C C . LYS A 1 81 ? 9.514 0.793 -12.814 1.00 84.31 81 LYS A C 1
ATOM 672 O O . LYS A 1 81 ? 9.965 0.002 -11.990 1.00 84.31 81 LYS A O 1
ATOM 677 N N . GLN A 1 82 ? 8.765 1.831 -12.461 1.00 89.06 82 GLN A N 1
ATOM 678 C CA . GLN A 1 82 ? 8.453 2.168 -11.072 1.00 89.06 82 GLN A CA 1
ATOM 679 C C . GLN A 1 82 ? 6.965 1.966 -10.795 1.00 89.06 82 GLN A C 1
ATOM 681 O O . GLN A 1 82 ? 6.108 2.404 -11.557 1.00 89.06 82 GLN A O 1
ATOM 686 N N . THR A 1 83 ? 6.653 1.305 -9.686 1.00 90.88 83 THR A N 1
ATOM 687 C CA . THR A 1 83 ? 5.293 1.104 -9.183 1.00 90.88 83 THR A CA 1
ATOM 688 C C . THR A 1 83 ? 5.116 1.940 -7.934 1.00 90.88 83 THR A C 1
ATOM 690 O O . THR A 1 83 ? 5.878 1.795 -6.981 1.00 90.88 83 THR A O 1
ATOM 693 N N . PHE A 1 84 ? 4.087 2.772 -7.922 1.00 92.94 84 PHE A N 1
ATOM 694 C CA . PHE A 1 84 ? 3.699 3.596 -6.791 1.00 92.94 84 PHE A CA 1
ATOM 695 C C . PHE A 1 84 ? 2.386 3.098 -6.207 1.00 92.94 84 PHE A C 1
ATOM 697 O O . PHE A 1 84 ? 1.525 2.597 -6.934 1.00 92.94 84 PHE A O 1
ATOM 704 N N . VAL A 1 85 ? 2.218 3.266 -4.900 1.00 95.25 85 VAL A N 1
ATOM 705 C CA . VAL A 1 85 ? 1.012 2.872 -4.175 1.00 95.25 85 VAL A CA 1
ATOM 706 C C . VAL A 1 85 ? 0.443 4.042 -3.393 1.00 95.25 85 VAL A C 1
ATOM 708 O O . VAL A 1 85 ? 1.157 4.918 -2.909 1.00 95.25 85 VAL A O 1
ATOM 711 N N . ARG A 1 86 ? -0.879 4.046 -3.263 1.00 94.94 86 ARG A N 1
ATOM 712 C CA . ARG A 1 86 ? -1.616 4.978 -2.410 1.00 94.94 86 ARG A CA 1
ATOM 713 C C . ARG A 1 86 ? -2.836 4.291 -1.803 1.00 94.94 86 ARG A C 1
ATOM 715 O O . ARG A 1 86 ? -3.304 3.295 -2.366 1.00 94.94 86 ARG A O 1
ATOM 722 N N . PRO A 1 87 ? -3.404 4.812 -0.706 1.00 94.56 87 PRO A N 1
ATOM 723 C CA . PRO A 1 87 ? -4.634 4.267 -0.160 1.00 94.56 87 PRO A CA 1
ATOM 724 C C . PRO A 1 87 ? -5.773 4.388 -1.181 1.00 94.56 87 PRO A C 1
ATOM 726 O O . PRO A 1 87 ? -5.935 5.410 -1.851 1.00 94.56 87 PRO A O 1
ATOM 729 N N . SER A 1 88 ? -6.563 3.326 -1.326 1.00 94.50 88 SER A N 1
ATOM 730 C CA . SER A 1 88 ? -7.826 3.391 -2.063 1.00 94.50 88 SER A CA 1
ATOM 731 C C . SER A 1 88 ? -8.932 3.950 -1.159 1.00 94.50 88 SER A C 1
ATOM 733 O O . SER A 1 88 ? -8.764 4.069 0.057 1.00 94.50 88 SER A O 1
ATOM 735 N N . LEU A 1 89 ? -10.119 4.218 -1.717 1.00 93.00 89 LEU A N 1
ATOM 736 C CA . LEU A 1 89 ? -11.294 4.560 -0.902 1.00 93.00 89 LEU A CA 1
ATOM 737 C C . LEU A 1 89 ? -11.597 3.474 0.151 1.00 93.00 89 LEU A C 1
ATOM 739 O O . LEU A 1 89 ? -11.960 3.790 1.283 1.00 93.00 89 LEU A O 1
ATOM 743 N N . ALA A 1 90 ? -11.418 2.197 -0.203 1.00 93.12 90 ALA A N 1
ATOM 744 C CA . ALA A 1 90 ? -11.590 1.088 0.730 1.00 93.12 90 ALA A CA 1
ATOM 745 C C . ALA A 1 90 ? -10.502 1.082 1.817 1.00 93.12 90 ALA A C 1
ATOM 747 O O . ALA A 1 90 ? -10.817 0.849 2.983 1.00 93.12 90 ALA A O 1
ATOM 748 N N . GLY A 1 91 ? -9.254 1.408 1.461 1.00 93.31 91 GLY A N 1
ATOM 749 C CA . GLY A 1 91 ? -8.154 1.592 2.413 1.00 93.31 91 GLY A CA 1
ATOM 750 C C . GLY A 1 91 ? -8.434 2.690 3.440 1.00 93.31 91 GLY A C 1
ATOM 751 O O . GLY A 1 91 ? -8.318 2.449 4.644 1.00 93.31 91 GLY A O 1
ATOM 752 N N . HIS A 1 92 ? -8.896 3.859 2.987 1.00 92.06 92 HIS A N 1
ATOM 753 C CA . HIS A 1 92 ? -9.293 4.956 3.877 1.00 92.06 92 HIS A CA 1
ATOM 754 C C . HIS A 1 92 ? -10.439 4.548 4.814 1.00 92.06 92 HIS A C 1
ATOM 756 O O . HIS A 1 92 ? -10.355 4.735 6.030 1.00 92.06 92 HIS A O 1
ATOM 762 N N . ASN A 1 93 ? -11.493 3.921 4.281 1.00 91.50 93 ASN A N 1
ATOM 763 C CA . ASN A 1 93 ? -12.620 3.449 5.091 1.00 91.50 93 ASN A CA 1
ATOM 764 C C . ASN A 1 93 ? -12.179 2.418 6.140 1.00 91.50 93 ASN A C 1
ATOM 766 O O . ASN A 1 93 ? -12.586 2.500 7.301 1.00 91.50 93 ASN A O 1
ATOM 770 N N . PHE A 1 94 ? -11.301 1.485 5.762 1.00 92.19 94 PHE A N 1
ATOM 771 C CA . PHE A 1 94 ? -10.732 0.509 6.685 1.00 92.19 94 PHE A CA 1
ATOM 772 C C . PHE A 1 94 ? -9.985 1.194 7.836 1.00 92.19 94 PHE A C 1
ATOM 774 O O . PHE A 1 94 ? -10.196 0.850 9.003 1.00 92.19 94 PHE A O 1
ATOM 781 N N . LEU A 1 95 ? -9.148 2.190 7.535 1.00 89.69 95 LEU A N 1
ATOM 782 C CA . LEU A 1 95 ? -8.392 2.917 8.550 1.00 89.69 95 LEU A CA 1
ATOM 783 C C . LEU A 1 95 ? -9.315 3.696 9.504 1.00 89.69 95 LEU A C 1
ATOM 785 O O . LEU A 1 95 ? -9.147 3.636 10.730 1.00 89.69 95 LEU A O 1
ATOM 789 N N . ILE A 1 96 ? -10.345 4.357 8.970 1.00 87.38 96 ILE A N 1
ATOM 790 C CA . ILE A 1 96 ? -11.372 5.048 9.764 1.00 87.38 96 ILE A CA 1
ATOM 791 C C . ILE A 1 96 ? -12.088 4.062 10.694 1.00 87.38 96 ILE A C 1
ATOM 793 O O . ILE A 1 96 ? -12.227 4.320 11.891 1.00 87.38 96 ILE A O 1
ATOM 797 N N . GLU A 1 97 ? -12.493 2.894 10.201 1.00 87.31 97 GLU A N 1
ATOM 798 C CA . GLU A 1 97 ? -13.150 1.893 11.039 1.00 87.31 97 GLU A CA 1
ATOM 799 C C . GLU A 1 97 ? -12.268 1.404 12.188 1.00 87.31 97 GLU A C 1
ATOM 801 O O . GLU A 1 97 ? -12.750 1.256 13.315 1.00 87.31 97 GLU A O 1
ATOM 806 N N . GLN A 1 98 ? -10.986 1.136 11.931 1.00 84.75 98 GLN A N 1
ATOM 807 C CA . GLN A 1 98 ? -10.075 0.652 12.968 1.00 84.75 98 GLN A CA 1
ATOM 808 C C . GLN A 1 98 ? -9.784 1.735 14.012 1.00 84.75 98 GLN A C 1
ATOM 810 O O . GLN A 1 98 ? -9.757 1.447 15.213 1.00 84.75 98 GLN A O 1
ATOM 815 N N . THR A 1 99 ? -9.640 2.994 13.592 1.00 77.31 99 THR A N 1
ATOM 816 C CA . THR A 1 99 ? -9.439 4.122 14.515 1.00 77.31 99 THR A CA 1
ATOM 817 C C . THR A 1 99 ? -10.689 4.411 15.352 1.00 77.31 99 THR A C 1
ATOM 819 O O . THR A 1 99 ? -10.574 4.638 16.562 1.00 77.31 99 THR A O 1
ATOM 822 N N . LEU A 1 100 ? -11.889 4.324 14.768 1.00 73.25 100 LEU A N 1
ATOM 823 C CA . LEU A 1 100 ? -13.160 4.461 15.487 1.00 73.25 100 LEU A CA 1
ATOM 824 C C . LEU A 1 100 ? -13.400 3.299 16.455 1.00 73.25 100 LEU A C 1
ATOM 826 O O . LEU A 1 100 ? -13.728 3.542 17.616 1.00 73.25 100 LEU A O 1
ATOM 830 N N . LYS A 1 101 ? -13.167 2.047 16.037 1.00 65.81 101 LYS A N 1
ATOM 831 C CA . LYS A 1 101 ? -13.257 0.868 16.919 1.00 65.81 101 LYS A CA 1
ATOM 832 C C . LYS A 1 101 ? -12.288 0.991 18.096 1.00 65.81 101 LYS A C 1
ATOM 834 O O . LYS A 1 101 ? -12.681 0.759 19.238 1.00 65.81 101 LYS A O 1
ATOM 839 N N . ALA A 1 102 ? -11.053 1.437 17.862 1.00 61.06 102 ALA A N 1
ATOM 840 C CA . ALA A 1 102 ? -10.086 1.677 18.932 1.00 61.06 102 ALA A CA 1
ATOM 841 C C . ALA A 1 102 ? -10.531 2.791 19.900 1.00 61.06 102 ALA A C 1
ATOM 843 O O . ALA A 1 102 ? -10.348 2.655 21.113 1.00 61.06 102 ALA A O 1
ATOM 844 N N . LYS A 1 103 ? -11.136 3.875 19.392 1.00 58.84 103 LYS A N 1
ATOM 845 C CA . LYS A 1 103 ? -11.666 4.976 20.215 1.00 58.84 103 LYS A CA 1
ATOM 846 C C . LYS A 1 103 ? -12.920 4.588 20.999 1.00 58.84 103 LYS A C 1
ATOM 848 O O . LYS A 1 103 ? -13.019 4.982 22.153 1.00 58.84 103 LYS A O 1
ATOM 853 N N . LEU A 1 104 ? -13.828 3.797 20.428 1.00 58.50 104 LEU A N 1
ATOM 854 C CA . LEU A 1 104 ? -15.060 3.338 21.088 1.00 58.50 104 LEU A CA 1
ATOM 855 C C . LEU A 1 104 ? -14.798 2.232 22.122 1.00 58.50 104 LEU A C 1
ATOM 857 O O . LEU A 1 104 ? -15.450 2.188 23.162 1.00 58.50 104 LEU A O 1
ATOM 861 N N . LEU A 1 105 ? -13.801 1.371 21.893 1.00 55.28 105 LEU A N 1
ATOM 862 C CA . LEU A 1 105 ? -13.443 0.292 22.823 1.00 55.28 105 LEU A CA 1
ATOM 863 C C . LEU A 1 105 ? -12.477 0.738 23.938 1.00 55.28 105 LEU A C 1
ATOM 865 O O . LEU A 1 105 ? -12.438 0.109 24.998 1.00 55.28 105 LEU A O 1
ATOM 869 N N . ARG A 1 106 ? -11.712 1.827 23.757 1.00 51.72 106 ARG A N 1
ATOM 870 C CA . ARG A 1 106 ? -10.831 2.392 24.803 1.00 51.72 106 ARG A CA 1
ATOM 871 C C . ARG A 1 106 ? -11.555 2.819 26.093 1.00 51.72 106 ARG A C 1
ATOM 873 O O . ARG A 1 106 ? -11.031 2.482 27.158 1.00 51.72 106 ARG A O 1
ATOM 880 N N . PRO A 1 107 ? -12.707 3.519 26.070 1.00 50.53 107 PRO A N 1
ATOM 881 C CA . PRO A 1 107 ? -13.416 3.869 27.298 1.00 50.53 107 PRO A CA 1
ATOM 882 C C . PRO A 1 107 ? -13.996 2.632 27.995 1.00 50.53 107 PRO A C 1
ATOM 884 O O . PRO A 1 107 ? -13.899 2.537 29.213 1.00 50.53 107 PRO A O 1
ATOM 887 N N . LEU A 1 108 ? -14.477 1.627 27.255 1.00 50.44 108 LEU A N 1
ATOM 888 C CA . LEU A 1 108 ? -15.003 0.389 27.851 1.00 50.44 108 LEU A CA 1
ATOM 889 C C . LEU A 1 108 ? -13.913 -0.448 28.541 1.00 50.44 108 LEU A C 1
ATOM 891 O O . LEU A 1 108 ? -14.151 -1.029 29.599 1.00 50.44 108 LEU A O 1
ATOM 895 N N . ARG A 1 109 ? -12.684 -0.456 28.009 1.00 48.50 109 ARG A N 1
ATOM 896 C CA . ARG A 1 109 ? -11.558 -1.177 28.628 1.00 48.50 109 ARG A CA 1
ATOM 897 C C . ARG A 1 109 ? -11.009 -0.487 29.882 1.00 48.50 109 ARG A C 1
ATOM 899 O O . ARG A 1 109 ? -10.610 -1.183 30.810 1.00 48.50 109 ARG A O 1
ATOM 906 N N . LYS A 1 110 ? -11.031 0.853 29.948 1.00 47.69 110 LYS A N 1
ATOM 907 C CA . LYS A 1 110 ? -10.657 1.607 31.165 1.00 47.69 110 LYS A CA 1
ATOM 908 C C . LYS A 1 110 ? -11.696 1.490 32.285 1.00 47.69 110 LYS A C 1
ATOM 910 O O . LYS A 1 110 ? -11.327 1.567 33.451 1.00 47.69 110 LYS A O 1
ATOM 915 N N . ILE A 1 111 ? -12.961 1.251 31.945 1.00 50.69 111 ILE A N 1
ATOM 916 C CA . ILE A 1 111 ? -14.018 0.957 32.923 1.00 50.69 111 ILE A CA 1
ATOM 917 C C . ILE A 1 111 ? -13.843 -0.468 33.489 1.00 50.69 111 ILE A C 1
ATOM 919 O O . ILE A 1 111 ? -14.034 -0.681 34.682 1.00 50.69 111 ILE A O 1
ATOM 923 N N . GLY A 1 112 ? -13.384 -1.432 32.681 1.00 44.88 112 GLY A N 1
ATOM 924 C CA . GLY A 1 112 ? -13.205 -2.829 33.106 1.00 44.88 112 GLY A CA 1
ATOM 925 C C . GLY A 1 112 ? -11.989 -3.128 33.997 1.00 44.88 112 GLY A C 1
ATOM 926 O O . GLY A 1 112 ? -12.047 -4.070 34.779 1.00 44.88 112 GLY A O 1
ATOM 927 N N . SER A 1 113 ? -10.898 -2.352 33.924 1.00 46.84 113 SER A N 1
ATOM 928 C CA . SER A 1 113 ? -9.686 -2.602 34.735 1.00 46.84 113 SER A CA 1
ATOM 929 C C . SER A 1 113 ? -9.505 -1.654 35.928 1.00 46.84 113 SER A C 1
ATOM 931 O O . SER A 1 113 ? -8.586 -1.852 36.716 1.00 46.84 113 SER A O 1
ATOM 933 N N . GLY A 1 114 ? -10.355 -0.629 36.065 1.00 41.41 114 GLY A N 1
ATOM 934 C CA . GLY A 1 114 ? -10.358 0.308 37.199 1.00 41.41 114 GLY A CA 1
ATOM 935 C C . GLY A 1 114 ? -11.503 0.098 38.198 1.00 41.41 114 GLY A C 1
ATOM 936 O O . GLY A 1 114 ? -11.441 0.619 39.305 1.00 41.41 114 GLY A O 1
ATOM 937 N N . LEU A 1 115 ? -12.533 -0.683 37.850 1.00 43.00 115 LEU A N 1
ATOM 938 C CA . LEU A 1 115 ? -13.696 -0.935 38.717 1.00 43.00 115 LEU A CA 1
ATOM 939 C C . LEU A 1 115 ? -13.631 -2.252 39.508 1.00 43.00 115 LEU A C 1
ATOM 941 O O . LEU A 1 115 ? -14.614 -2.622 40.143 1.00 43.00 115 LEU A O 1
ATOM 945 N N . ALA A 1 116 ? -12.487 -2.943 39.527 1.00 46.62 116 ALA A N 1
ATOM 946 C CA . ALA A 1 116 ? -12.282 -4.102 40.404 1.00 46.62 116 ALA A CA 1
ATOM 947 C C . ALA A 1 116 ? -11.802 -3.726 41.825 1.00 46.62 116 ALA A C 1
ATOM 949 O O . ALA A 1 116 ? -11.754 -4.584 42.700 1.00 46.62 116 ALA A O 1
ATOM 950 N N . MET A 1 117 ? -11.489 -2.454 42.096 1.00 49.03 117 MET A N 1
ATOM 951 C CA . MET A 1 117 ? -11.160 -1.966 43.441 1.00 49.03 117 MET A CA 1
ATOM 952 C C . MET A 1 117 ? -11.654 -0.528 43.608 1.00 49.03 117 MET A C 1
ATOM 954 O O . MET A 1 117 ? -10.877 0.389 43.384 1.00 49.03 117 MET A O 1
ATOM 958 N N . THR A 1 118 ? -12.943 -0.329 43.923 1.00 48.47 118 THR A N 1
ATOM 959 C CA . THR A 1 118 ? -13.507 0.816 44.707 1.00 48.47 118 THR A CA 1
ATOM 960 C C . THR A 1 118 ? -15.029 0.997 44.570 1.00 48.47 118 THR A C 1
ATOM 962 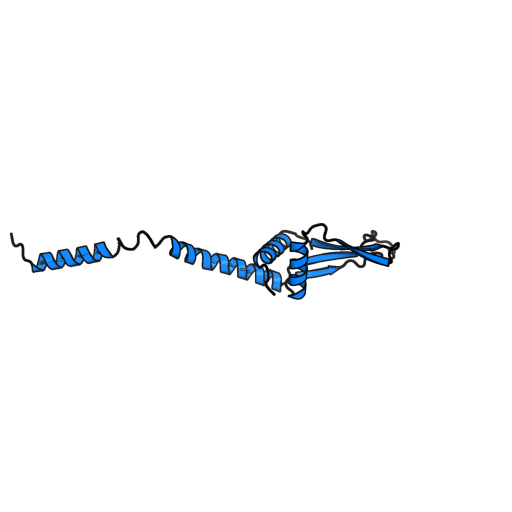O O . THR A 1 118 ? -15.593 1.851 45.242 1.00 48.47 118 THR A O 1
ATOM 965 N N . SER A 1 119 ? -15.758 0.189 43.792 1.00 42.22 119 SER A N 1
ATOM 966 C CA . SER A 1 119 ? -17.232 0.302 43.704 1.00 42.22 119 SER A CA 1
ATOM 967 C C . SER A 1 119 ? -18.007 -0.580 44.698 1.00 42.22 119 SER A C 1
ATOM 969 O O . SER A 1 119 ? -19.211 -0.400 44.861 1.00 42.22 119 SER A O 1
ATOM 971 N N . GLY A 1 120 ? -17.335 -1.484 45.422 1.00 39.81 120 GLY A N 1
ATOM 972 C CA . GLY A 1 120 ? -17.953 -2.301 46.478 1.00 39.81 120 GLY A CA 1
ATOM 973 C C . GLY A 1 120 ? -18.174 -1.574 47.813 1.00 39.81 120 GLY A C 1
ATOM 974 O O . GLY A 1 120 ? -18.959 -2.041 48.630 1.00 39.81 120 GLY A O 1
ATOM 975 N N . GLN A 1 121 ? -17.523 -0.428 48.052 1.00 43.81 121 GLN A N 1
ATOM 976 C CA . GLN A 1 121 ? -17.610 0.284 49.339 1.00 43.81 121 GLN A CA 1
ATOM 977 C C . GLN A 1 121 ? -18.623 1.438 49.361 1.00 43.81 121 GLN A C 1
ATOM 979 O O . GLN A 1 121 ? -19.047 1.840 50.441 1.00 43.81 121 GLN A O 1
ATOM 984 N N . ILE A 1 122 ? -19.063 1.944 48.205 1.00 46.38 122 ILE A N 1
ATOM 985 C CA . ILE A 1 122 ? -19.961 3.113 48.167 1.00 46.38 122 ILE A CA 1
ATOM 986 C C . ILE A 1 122 ? -21.443 2.699 48.213 1.00 46.38 122 ILE A C 1
ATOM 988 O O . ILE A 1 122 ? -22.251 3.401 48.811 1.00 46.38 122 ILE A O 1
ATOM 992 N N . LEU A 1 123 ? -21.814 1.529 47.678 1.00 39.06 123 LEU A N 1
ATOM 993 C CA . LEU A 1 123 ? -23.202 1.043 47.767 1.00 39.06 123 LEU A CA 1
ATOM 994 C C . LEU A 1 123 ? -23.511 0.297 49.073 1.00 39.06 123 LEU A C 1
ATOM 996 O O . LEU A 1 123 ? -24.654 0.317 49.526 1.00 39.06 123 LEU A O 1
ATOM 1000 N N . VAL A 1 124 ? -22.509 -0.303 49.725 1.00 43.78 124 VAL A N 1
ATOM 1001 C CA . VAL A 1 124 ? -22.721 -0.966 51.021 1.00 43.78 124 VAL A CA 1
ATOM 1002 C C . VAL A 1 124 ? -22.916 0.058 52.140 1.00 43.78 124 VAL A C 1
ATOM 1004 O O . VAL A 1 124 ? -23.711 -0.212 53.034 1.00 43.78 124 VAL A O 1
ATOM 1007 N N . SER A 1 125 ? -22.297 1.245 52.090 1.00 41.06 125 SER A N 1
ATOM 1008 C CA . SER A 1 125 ? -22.405 2.234 53.176 1.00 41.06 125 SER A CA 1
ATOM 1009 C C . SER A 1 125 ? -23.776 2.914 53.255 1.00 41.06 125 SER A C 1
ATOM 1011 O O . SER A 1 125 ? -24.291 3.105 54.352 1.00 41.06 125 SER A O 1
ATOM 1013 N N . VAL A 1 126 ? -24.421 3.211 52.121 1.00 47.81 126 VAL A N 1
ATOM 1014 C CA . VAL A 1 126 ? -25.752 3.847 52.124 1.00 47.81 126 VAL A CA 1
ATOM 1015 C C . VAL A 1 126 ? -26.835 2.852 52.555 1.00 47.81 126 VAL A C 1
ATOM 1017 O O . VAL A 1 126 ? -27.729 3.207 53.321 1.00 47.81 126 VAL A O 1
ATOM 1020 N N . VAL A 1 127 ? -26.726 1.583 52.142 1.00 46.88 127 VAL A N 1
ATOM 1021 C CA . VAL A 1 127 ? -27.697 0.541 52.517 1.00 46.88 127 VAL A CA 1
ATOM 1022 C C . VAL A 1 127 ? -27.496 0.068 53.962 1.00 46.88 127 VAL A C 1
ATOM 1024 O O . VAL A 1 127 ? -28.483 -0.133 54.665 1.00 46.88 127 VAL A O 1
ATOM 1027 N N . THR A 1 128 ? -26.256 -0.032 54.464 1.00 52.06 128 THR A N 1
ATOM 1028 C CA . THR A 1 128 ? -26.042 -0.303 55.901 1.00 52.06 128 THR A CA 1
ATOM 1029 C C . THR A 1 128 ? -26.440 0.877 56.782 1.00 52.06 128 THR A C 1
ATOM 1031 O O . THR A 1 128 ? -27.026 0.632 57.830 1.00 52.06 128 THR A O 1
ATOM 1034 N N . ALA A 1 129 ? -26.217 2.131 56.368 1.00 49.94 129 ALA A N 1
ATOM 1035 C CA . ALA A 1 129 ? -26.636 3.299 57.149 1.00 49.94 129 ALA A CA 1
ATOM 1036 C C . ALA A 1 129 ? -28.166 3.439 57.250 1.00 49.94 129 ALA A C 1
ATOM 1038 O O . ALA A 1 129 ? -28.670 3.798 58.313 1.00 49.94 129 ALA A O 1
ATOM 1039 N N . LEU A 1 130 ? -28.911 3.117 56.184 1.00 50.97 130 LEU A N 1
ATOM 1040 C CA . LEU A 1 130 ? -30.382 3.105 56.200 1.00 50.97 130 LEU A CA 1
ATOM 1041 C C . LEU A 1 130 ? -30.951 1.932 57.010 1.00 50.97 130 LEU A C 1
ATOM 1043 O O . LEU A 1 130 ? -31.936 2.103 57.725 1.00 50.97 130 LEU A O 1
ATOM 1047 N N . LEU A 1 131 ? -30.321 0.755 56.950 1.00 53.12 131 LEU A N 1
ATOM 1048 C CA . LEU A 1 131 ? -30.751 -0.400 57.742 1.00 53.12 131 LEU A CA 1
ATOM 1049 C C . LEU A 1 131 ? -30.440 -0.237 59.236 1.00 53.12 131 LEU A C 1
ATOM 1051 O O . LEU A 1 131 ? -31.254 -0.653 60.056 1.00 53.12 131 LEU A O 1
ATOM 1055 N N . THR A 1 132 ? -29.328 0.401 59.621 1.00 56.59 132 THR A N 1
ATOM 1056 C CA . THR A 1 132 ? -29.032 0.668 61.040 1.00 56.59 132 THR A CA 1
ATOM 1057 C C . THR A 1 132 ? -29.923 1.755 61.631 1.00 56.59 132 THR A C 1
ATOM 1059 O O . THR A 1 132 ? -30.329 1.618 62.782 1.00 56.5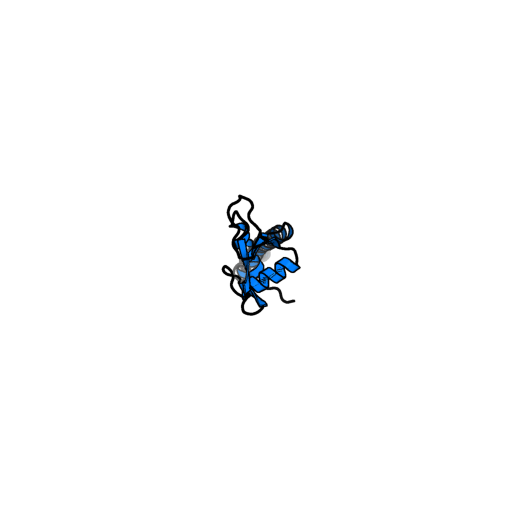9 132 THR A O 1
ATOM 1062 N N . THR A 1 133 ? -30.300 2.791 60.871 1.00 55.78 133 THR A N 1
ATOM 1063 C CA . THR A 1 133 ? -31.248 3.808 61.366 1.00 55.78 133 THR A CA 1
ATOM 1064 C C . THR A 1 133 ? -32.663 3.257 61.519 1.00 55.78 133 THR A C 1
ATOM 1066 O O . THR A 1 133 ? -33.279 3.488 62.557 1.00 55.78 133 THR A O 1
ATOM 1069 N N . LEU A 1 134 ? -33.161 2.465 60.562 1.00 55.78 134 LEU A N 1
ATOM 1070 C CA . LEU A 1 134 ? -34.466 1.799 60.693 1.00 55.78 134 LEU A CA 1
ATOM 1071 C C . LEU A 1 134 ? -34.478 0.751 61.815 1.00 55.78 134 LEU A C 1
ATOM 1073 O O . LEU A 1 134 ? -35.450 0.676 62.565 1.00 55.78 134 LEU A O 1
ATOM 1077 N N . ALA A 1 135 ? -33.393 -0.013 61.986 1.00 57.66 135 ALA A N 1
ATOM 1078 C CA . ALA A 1 135 ? -33.264 -0.963 63.090 1.00 57.66 135 ALA A CA 1
ATOM 1079 C C . ALA A 1 135 ? -33.167 -0.264 64.459 1.00 57.66 135 ALA A C 1
ATOM 1081 O O . ALA A 1 135 ? -33.771 -0.734 65.420 1.00 57.66 135 ALA A O 1
ATOM 1082 N N . ALA A 1 136 ? -32.479 0.880 64.556 1.00 57.53 136 ALA A N 1
ATOM 1083 C CA . ALA A 1 136 ? -32.423 1.684 65.780 1.00 57.53 136 ALA A CA 1
ATOM 1084 C C . ALA A 1 136 ? -33.787 2.301 66.136 1.00 57.53 136 ALA A C 1
ATOM 1086 O O . ALA A 1 136 ? -34.152 2.351 67.309 1.00 57.53 136 ALA A O 1
ATOM 1087 N N . GLN A 1 137 ? -34.572 2.711 65.134 1.00 54.81 137 GLN A N 1
ATOM 1088 C CA . GLN A 1 137 ? -35.931 3.221 65.340 1.00 54.81 137 GLN A CA 1
ATOM 1089 C C . GLN A 1 137 ? -36.910 2.134 65.807 1.00 54.81 137 GLN A C 1
ATOM 1091 O O . GLN A 1 137 ? -37.805 2.422 66.597 1.00 54.81 137 GLN A O 1
ATOM 1096 N N . TRP A 1 138 ? -36.727 0.888 65.360 1.00 55.41 138 TRP A N 1
ATOM 1097 C CA . TRP A 1 138 ? -37.544 -0.254 65.788 1.00 55.41 138 TRP A CA 1
ATOM 1098 C C . TRP A 1 138 ? -37.114 -0.857 67.133 1.00 55.41 138 TRP A C 1
ATOM 1100 O O . TRP A 1 138 ? -37.955 -1.411 67.836 1.00 55.41 138 TRP A O 1
ATOM 1110 N N . MET A 1 139 ? -35.836 -0.746 67.516 1.00 57.75 139 MET A N 1
ATOM 1111 C CA . MET A 1 139 ? -35.325 -1.297 68.780 1.00 57.75 139 MET A CA 1
ATOM 1112 C C . MET A 1 139 ? -35.477 -0.378 69.994 1.00 57.75 139 MET A C 1
ATOM 1114 O O . MET A 1 139 ? -35.104 -0.794 71.085 1.00 57.75 139 MET A O 1
ATOM 1118 N N . GLY A 1 140 ? -36.048 0.823 69.845 1.00 54.94 140 GLY A N 1
ATOM 1119 C CA . GLY A 1 140 ? -36.525 1.606 70.984 1.00 54.94 140 GLY A CA 1
ATOM 1120 C C . GLY A 1 140 ? -35.510 1.737 72.120 1.00 54.94 140 GLY A C 1
ATOM 1121 O O . GLY A 1 140 ? -35.794 1.330 73.243 1.00 54.94 140 GLY A O 1
ATOM 1122 N N . ILE A 1 141 ? -34.360 2.367 71.869 1.00 50.91 141 ILE A N 1
ATOM 1123 C CA . ILE A 1 141 ? -33.660 3.053 72.962 1.00 50.91 141 ILE A CA 1
ATOM 1124 C C . ILE A 1 141 ? -34.387 4.383 73.145 1.00 50.91 141 ILE A C 1
ATOM 1126 O O . ILE A 1 141 ? -33.977 5.437 72.670 1.00 50.91 141 ILE A O 1
ATOM 1130 N N . GLY A 1 142 ? -35.561 4.287 73.766 1.00 52.53 142 GLY A N 1
ATOM 1131 C CA . GLY A 1 142 ? -36.098 5.383 74.540 1.00 52.53 142 GLY A CA 1
ATOM 1132 C C . GLY A 1 142 ? -35.271 5.470 75.812 1.00 52.53 142 GLY A C 1
ATOM 1133 O O . GLY A 1 142 ? -35.513 4.697 76.736 1.00 52.53 142 GLY A O 1
ATOM 1134 N N . GLN A 1 143 ? -34.282 6.361 75.800 1.00 41.88 143 GLN A N 1
ATOM 1135 C CA . GLN A 1 143 ? -33.886 7.249 76.897 1.00 41.88 143 GLN A CA 1
ATOM 1136 C C . GLN A 1 143 ? -32.828 8.230 76.398 1.00 41.88 143 GLN A C 1
ATOM 1138 O O . GLN A 1 143 ? -31.838 7.772 75.787 1.00 41.88 143 GLN A O 1
#